Protein AF-A0A9D1NRE4-F1 (afdb_monomer_lite)

Secondary structure (DSSP, 8-state):
-HHHHHHHHHHHHHHHHHHHHHHHHHHH---HHHHHHHHHHHHHHHHHHHHHHHHHHHHHHHH-

Sequence (64 aa):
MRELINRYKLEAKRLEDYQRVLTDKIAKEKSPQLILRLEARRLVVETERYEIMRDIIDMEKLLG

Radius of gyration: 14.85 Å; chains: 1; bounding box: 34×14×41 Å

pLDDT: mean 97.24, std 3.35, range [76.12, 98.56]

Structure (mmCIF, N/CA/C/O backbone):
data_AF-A0A9D1NRE4-F1
#
_entry.id   AF-A0A9D1NRE4-F1
#
loop_
_atom_site.group_PDB
_atom_site.id
_atom_site.type_symbol
_atom_site.label_atom_id
_atom_site.label_alt_id
_atom_site.label_comp_id
_atom_site.label_asym_id
_atom_site.label_entity_id
_atom_site.label_seq_id
_atom_site.pdbx_PDB_ins_code
_atom_site.Cartn_x
_atom_site.Cartn_y
_atom_site.Cartn_z
_atom_site.occupancy
_atom_site.B_iso_or_equiv
_atom_site.auth_seq_id
_atom_site.auth_comp_id
_atom_site.auth_asym_id
_atom_site.auth_atom_id
_atom_site.pdbx_PDB_model_num
ATOM 1 N N . MET A 1 1 ? 11.897 6.836 -20.198 1.00 85.88 1 MET A N 1
ATOM 2 C CA . MET A 1 1 ? 11.603 5.550 -19.521 1.00 85.88 1 MET A CA 1
ATOM 3 C C . MET A 1 1 ? 12.216 5.469 -18.120 1.00 85.88 1 MET A C 1
ATOM 5 O O . MET A 1 1 ? 11.453 5.323 -17.178 1.00 85.88 1 MET A O 1
ATOM 9 N N . ARG A 1 2 ? 13.530 5.690 -17.926 1.00 93.75 2 ARG A N 1
ATOM 10 C CA . ARG A 1 2 ? 14.143 5.756 -16.573 1.00 93.75 2 ARG A CA 1
ATOM 11 C C . ARG A 1 2 ? 13.481 6.774 -15.625 1.00 93.75 2 ARG A C 1
ATOM 13 O O . ARG A 1 2 ? 13.215 6.457 -14.473 1.00 93.75 2 ARG A O 1
ATOM 20 N N . GLU A 1 3 ? 13.144 7.968 -16.115 1.00 95.88 3 GLU A N 1
ATOM 21 C CA . GLU A 1 3 ? 12.415 8.970 -15.317 1.00 95.88 3 GLU A CA 1
ATOM 22 C C . GLU A 1 3 ? 11.011 8.511 -14.897 1.00 95.88 3 GLU A C 1
ATOM 24 O O . GLU A 1 3 ? 10.574 8.811 -13.789 1.00 95.88 3 GLU A O 1
ATOM 29 N N . LEU A 1 4 ? 10.314 7.766 -15.760 1.00 95.75 4 LEU A N 1
ATOM 30 C CA . LEU A 1 4 ? 8.984 7.229 -15.467 1.00 95.75 4 LEU A CA 1
ATOM 31 C C . LEU A 1 4 ? 9.062 6.175 -14.357 1.00 95.75 4 LEU A C 1
ATOM 33 O O . LEU A 1 4 ? 8.309 6.258 -13.391 1.00 95.75 4 LEU A O 1
ATOM 37 N N . ILE A 1 5 ? 10.043 5.271 -14.440 1.00 97.06 5 ILE A N 1
ATOM 38 C CA . ILE A 1 5 ? 10.342 4.296 -13.382 1.00 97.06 5 ILE A CA 1
ATOM 39 C C . ILE A 1 5 ? 10.620 5.008 -12.055 1.00 97.06 5 ILE A C 1
ATOM 41 O O . ILE A 1 5 ? 10.074 4.620 -11.028 1.00 97.06 5 ILE A O 1
ATOM 45 N N . ASN A 1 6 ? 11.415 6.082 -12.059 1.00 97.69 6 ASN A N 1
ATOM 46 C CA . ASN A 1 6 ? 11.695 6.841 -10.838 1.00 97.69 6 ASN A CA 1
ATOM 47 C C . ASN A 1 6 ? 10.429 7.469 -10.237 1.00 97.69 6 ASN A C 1
ATOM 49 O O . ASN A 1 6 ? 10.251 7.428 -9.021 1.00 97.69 6 ASN A O 1
ATOM 53 N N . ARG A 1 7 ? 9.520 8.002 -11.065 1.00 98.06 7 ARG A N 1
ATOM 54 C CA . ARG A 1 7 ? 8.222 8.511 -10.585 1.00 98.06 7 ARG A CA 1
ATOM 55 C C . ARG A 1 7 ? 7.377 7.400 -9.965 1.00 98.06 7 ARG A C 1
ATOM 57 O O . ARG A 1 7 ? 6.816 7.603 -8.896 1.00 98.06 7 ARG A O 1
ATOM 64 N N . TYR A 1 8 ? 7.339 6.225 -10.588 1.00 98.12 8 TYR A N 1
ATOM 65 C CA . TYR A 1 8 ? 6.588 5.079 -10.073 1.00 98.12 8 TYR A CA 1
ATOM 66 C C . TYR A 1 8 ? 7.197 4.557 -8.765 1.00 98.12 8 TYR A C 1
ATOM 68 O O . TYR A 1 8 ? 6.464 4.252 -7.831 1.00 98.12 8 TYR A O 1
ATOM 76 N N . LYS A 1 9 ? 8.531 4.534 -8.639 1.00 98.19 9 LYS A N 1
ATOM 77 C CA . LYS A 1 9 ? 9.221 4.187 -7.383 1.00 98.19 9 LYS A CA 1
ATOM 78 C C . LYS A 1 9 ? 8.860 5.152 -6.253 1.00 98.19 9 LYS A C 1
ATOM 80 O O . LYS A 1 9 ? 8.606 4.711 -5.134 1.00 98.19 9 LYS A O 1
ATOM 85 N N . LEU A 1 10 ? 8.801 6.454 -6.541 1.00 98.44 10 LEU A N 1
ATOM 86 C CA . LEU A 1 10 ? 8.360 7.459 -5.569 1.00 98.44 10 LEU A CA 1
ATOM 87 C C . LEU A 1 10 ? 6.897 7.254 -5.162 1.00 98.44 10 LEU A C 1
ATOM 89 O O . LEU A 1 10 ? 6.580 7.366 -3.980 1.00 98.44 10 LEU A O 1
ATOM 93 N N . GLU A 1 11 ? 6.019 6.924 -6.107 1.00 98.38 11 GLU A N 1
ATOM 94 C CA . GLU A 1 11 ? 4.611 6.669 -5.803 1.00 98.38 11 GLU A CA 1
ATOM 95 C C . GLU A 1 11 ? 4.425 5.387 -4.982 1.00 98.38 11 GLU A C 1
ATOM 97 O O . GLU A 1 11 ? 3.763 5.410 -3.947 1.00 98.38 11 GLU A O 1
ATOM 102 N N . ALA A 1 12 ? 5.111 4.297 -5.340 1.00 98.50 12 ALA A N 1
ATOM 103 C CA . ALA A 1 12 ? 5.119 3.069 -4.548 1.00 98.50 12 ALA A CA 1
ATOM 104 C C . ALA A 1 12 ? 5.598 3.322 -3.108 1.00 98.50 12 ALA A C 1
ATOM 106 O O . ALA A 1 12 ? 5.024 2.790 -2.154 1.00 98.50 12 ALA A O 1
ATOM 107 N N . LYS A 1 13 ? 6.610 4.183 -2.941 1.00 98.56 13 LYS A N 1
ATOM 108 C CA . LYS A 1 13 ? 7.112 4.599 -1.628 1.00 98.56 13 LYS A CA 1
ATOM 109 C C . LYS A 1 13 ? 6.074 5.403 -0.836 1.00 98.56 13 LYS A C 1
ATOM 111 O O . LYS A 1 13 ? 5.888 5.144 0.350 1.00 98.56 13 LYS A O 1
ATOM 116 N N . ARG A 1 14 ? 5.354 6.328 -1.479 1.00 98.50 14 ARG A N 1
ATOM 117 C CA . ARG A 1 14 ? 4.257 7.081 -0.842 1.00 98.50 14 ARG A CA 1
ATOM 118 C C . ARG A 1 14 ? 3.122 6.170 -0.385 1.00 98.50 14 ARG A C 1
ATOM 120 O O . ARG A 1 14 ? 2.631 6.335 0.730 1.00 98.50 14 ARG A O 1
ATOM 127 N N . LEU A 1 15 ? 2.731 5.201 -1.212 1.00 98.44 15 LEU A N 1
ATOM 128 C CA . LEU A 1 15 ? 1.706 4.218 -0.855 1.00 98.44 15 LEU A CA 1
ATOM 129 C C . LEU A 1 15 ? 2.155 3.343 0.318 1.00 98.44 15 LEU A C 1
ATOM 131 O O . LEU A 1 15 ? 1.364 3.077 1.220 1.00 98.44 15 LEU A O 1
ATOM 135 N N . GLU A 1 16 ? 3.428 2.943 0.360 1.00 98.31 16 GLU A N 1
ATOM 136 C CA . GLU A 1 16 ? 4.002 2.238 1.509 1.00 98.31 16 GLU A CA 1
ATOM 137 C C . GLU A 1 16 ? 3.897 3.066 2.799 1.00 98.31 16 GLU A C 1
ATOM 139 O O . GLU A 1 16 ? 3.418 2.564 3.817 1.00 98.31 16 GLU A O 1
ATOM 144 N N . ASP A 1 17 ? 4.296 4.337 2.762 1.00 98.44 17 ASP A N 1
ATOM 145 C CA . ASP A 1 17 ? 4.230 5.210 3.936 1.00 98.44 17 ASP A CA 1
ATOM 146 C C . ASP A 1 17 ? 2.773 5.445 4.375 1.00 98.44 17 ASP A C 1
ATOM 148 O O . ASP A 1 17 ? 2.462 5.409 5.569 1.00 98.44 17 ASP A O 1
ATOM 152 N N . TYR A 1 18 ? 1.845 5.586 3.426 1.00 98.31 18 TYR A N 1
ATOM 153 C CA . TYR A 1 18 ? 0.419 5.687 3.728 1.00 98.31 18 TYR A CA 1
ATOM 154 C C . TYR A 1 18 ? -0.148 4.392 4.335 1.00 98.31 18 TYR A C 1
ATOM 156 O O . TYR A 1 18 ? -0.930 4.450 5.287 1.00 98.31 18 TYR A O 1
ATOM 164 N N . GLN A 1 19 ? 0.291 3.219 3.865 1.00 98.25 19 GLN A N 1
ATOM 165 C CA . GLN A 1 19 ? -0.083 1.927 4.449 1.00 98.25 19 GLN A CA 1
ATOM 166 C C . GLN A 1 19 ? 0.387 1.810 5.910 1.00 98.25 19 GLN A C 1
ATOM 168 O O . GLN A 1 19 ? -0.358 1.294 6.750 1.00 98.25 19 GLN A O 1
ATOM 173 N N . ARG A 1 20 ? 1.577 2.331 6.250 1.00 98.12 20 ARG A N 1
ATOM 174 C CA . ARG A 1 20 ? 2.059 2.398 7.645 1.00 98.12 20 ARG A CA 1
ATOM 175 C C . ARG A 1 20 ? 1.168 3.294 8.500 1.00 98.12 20 ARG A C 1
ATOM 177 O O . ARG A 1 20 ? 0.721 2.863 9.556 1.00 98.12 20 ARG A O 1
ATOM 184 N N . VAL A 1 21 ? 0.811 4.482 8.004 1.00 98.31 21 VAL A N 1
ATOM 185 C CA . VAL A 1 21 ? -0.122 5.388 8.699 1.00 98.31 21 VAL A CA 1
ATOM 186 C C . VAL A 1 21 ? -1.472 4.713 8.958 1.00 98.31 21 VAL A C 1
ATOM 188 O O . VAL A 1 21 ? -2.040 4.865 10.038 1.00 98.31 21 VAL A O 1
ATOM 191 N N . LEU A 1 22 ? -2.003 3.965 7.987 1.00 98.31 22 LEU A N 1
ATOM 192 C CA . LEU A 1 22 ? -3.245 3.210 8.167 1.00 98.31 22 LEU A CA 1
ATOM 193 C C . LEU A 1 22 ? -3.089 2.103 9.214 1.00 98.31 22 LEU A C 1
ATOM 195 O O . LEU A 1 22 ? -3.965 1.952 10.060 1.00 98.31 22 LEU A O 1
ATOM 199 N N . THR A 1 23 ? -1.970 1.380 9.196 1.00 98.19 23 THR A N 1
ATOM 200 C CA . THR A 1 23 ? -1.661 0.328 10.177 1.00 98.19 23 THR A CA 1
ATOM 201 C C . THR A 1 23 ? -1.607 0.893 11.598 1.00 98.19 23 THR A C 1
ATOM 203 O O . THR A 1 23 ? -2.267 0.370 12.494 1.00 98.19 23 THR A O 1
ATOM 206 N N . ASP A 1 24 ? -0.922 2.022 11.791 1.00 98.38 24 ASP A N 1
ATOM 207 C CA . ASP A 1 24 ? -0.837 2.697 13.089 1.00 98.38 24 ASP A CA 1
ATOM 208 C C . ASP A 1 24 ? -2.197 3.211 13.574 1.00 98.38 24 ASP A C 1
ATOM 210 O O . ASP A 1 24 ? -2.474 3.207 14.775 1.00 98.38 24 ASP A O 1
ATOM 214 N N . LYS A 1 25 ? -3.055 3.671 12.651 1.00 98.19 25 LYS A N 1
ATOM 215 C CA . LYS A 1 25 ? -4.427 4.089 12.971 1.00 98.19 25 LYS A CA 1
ATOM 216 C C . LYS A 1 25 ? -5.286 2.903 13.398 1.00 98.19 25 LYS A C 1
ATOM 218 O O . LYS A 1 25 ? -5.971 3.013 14.407 1.00 98.19 25 LYS A O 1
ATOM 223 N N . ILE A 1 26 ? -5.216 1.782 12.677 1.00 98.38 26 ILE A N 1
ATOM 224 C CA . ILE A 1 26 ? -5.944 0.549 13.014 1.00 98.38 26 ILE A CA 1
ATOM 225 C C . ILE A 1 26 ? -5.561 0.074 14.416 1.00 98.38 26 ILE A C 1
ATOM 227 O O . ILE A 1 26 ? -6.441 -0.181 15.230 1.00 98.38 26 ILE A O 1
ATOM 231 N N . ALA A 1 27 ? -4.263 0.041 14.731 1.00 98.06 27 ALA A N 1
ATOM 232 C CA . ALA A 1 27 ? -3.766 -0.418 16.028 1.00 98.06 27 ALA A CA 1
ATOM 233 C C . ALA A 1 27 ? -4.257 0.423 17.225 1.00 98.06 27 ALA A C 1
ATOM 235 O O . ALA A 1 27 ? -4.253 -0.055 18.358 1.00 98.06 27 ALA A O 1
ATOM 236 N N . LYS A 1 28 ? -4.657 1.680 16.992 1.00 98.00 28 LYS A N 1
ATOM 237 C CA . LYS A 1 28 ? -5.133 2.617 18.027 1.00 98.00 28 LYS A CA 1
ATOM 238 C C . LYS A 1 28 ? -6.657 2.764 18.054 1.00 98.00 28 LYS A C 1
ATOM 240 O O . LYS A 1 28 ? -7.186 3.362 18.992 1.00 98.00 28 LYS A O 1
ATOM 245 N N . GLU A 1 29 ? -7.351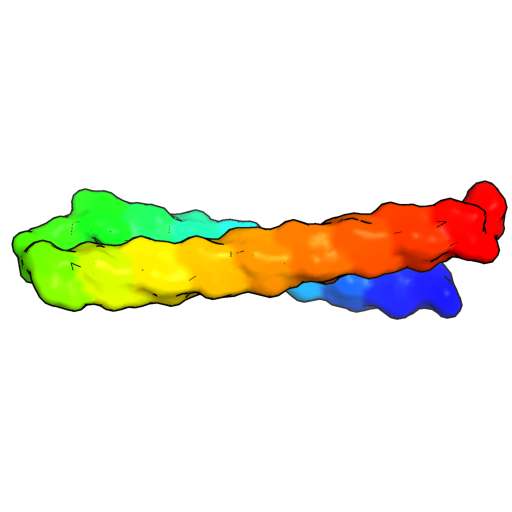 2.265 17.037 1.00 98.12 29 GLU A N 1
ATOM 246 C CA . GLU A 1 29 ? -8.800 2.382 16.902 1.00 98.12 29 GLU A CA 1
ATOM 247 C C . GLU A 1 29 ? -9.520 1.342 17.770 1.00 98.12 29 GLU A C 1
ATOM 249 O O . GLU A 1 29 ? -9.045 0.226 17.966 1.00 98.12 29 GLU A O 1
ATOM 254 N N . LYS A 1 30 ? -10.682 1.717 18.310 1.00 97.50 30 LYS A N 1
ATOM 255 C CA . LYS A 1 30 ? -11.508 0.858 19.169 1.00 97.50 30 LYS A CA 1
ATOM 256 C C . LYS A 1 30 ? -12.861 0.531 18.550 1.00 97.50 30 LYS A C 1
ATOM 258 O O . LYS A 1 30 ? -13.478 -0.451 18.947 1.00 97.50 30 LYS A O 1
ATOM 263 N N . SER A 1 31 ? -13.343 1.336 17.603 1.00 98.38 31 SER A N 1
ATOM 264 C CA . SER A 1 31 ? -14.589 1.064 16.890 1.00 98.38 31 SER A CA 1
ATOM 265 C C . SER A 1 31 ? -14.381 -0.047 15.853 1.00 98.38 31 SER A C 1
ATOM 267 O O . SER A 1 31 ? -13.654 0.165 14.877 1.00 98.38 31 SER A O 1
ATOM 269 N N . PRO A 1 32 ? -15.076 -1.196 15.973 1.00 97.69 32 PRO A N 1
ATOM 270 C CA . PRO A 1 32 ? -14.957 -2.284 15.002 1.00 97.69 32 PRO A CA 1
ATOM 271 C C . PRO 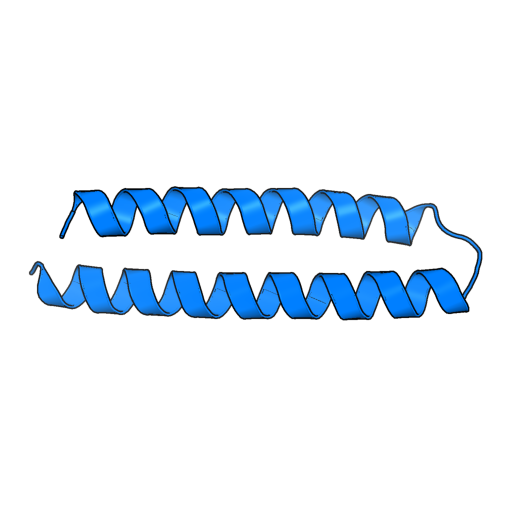A 1 32 ? -15.323 -1.851 13.575 1.00 97.69 32 PRO A C 1
ATOM 273 O O . PRO A 1 32 ? -14.682 -2.258 12.611 1.00 97.69 32 PRO A O 1
ATOM 276 N N . GLN A 1 33 ? -16.316 -0.967 13.422 1.00 98.06 33 GLN A N 1
ATOM 277 C CA . GLN A 1 33 ? -16.732 -0.461 12.109 1.00 98.06 33 GLN A CA 1
ATOM 278 C C . GLN A 1 33 ? -15.697 0.484 11.484 1.00 98.06 33 GLN A C 1
ATOM 280 O O . GLN A 1 33 ? -15.638 0.607 10.259 1.00 98.06 33 GLN A O 1
ATOM 285 N N . LEU A 1 34 ? -14.913 1.199 12.297 1.00 98.06 34 LEU A N 1
ATOM 286 C CA . LEU A 1 34 ? -13.811 2.019 11.793 1.00 98.06 34 LEU A CA 1
ATOM 287 C C . LEU A 1 34 ? -12.600 1.156 11.440 1.00 98.06 34 LEU A C 1
ATOM 289 O O . LEU A 1 34 ? -12.033 1.364 10.371 1.00 98.06 34 LEU A O 1
ATOM 293 N N . ILE A 1 35 ? -12.275 0.147 12.255 1.00 98.50 35 ILE A N 1
ATOM 294 C CA . ILE A 1 35 ? -11.214 -0.828 11.959 1.00 98.50 35 ILE A CA 1
ATOM 295 C C . ILE A 1 35 ? -11.458 -1.485 10.599 1.00 98.50 35 ILE A C 1
ATOM 297 O O . ILE A 1 35 ? -10.600 -1.390 9.727 1.00 98.50 35 ILE A O 1
ATOM 301 N N . LEU A 1 36 ? -12.653 -2.039 10.368 1.00 98.44 36 LEU A N 1
ATOM 302 C CA . LEU A 1 36 ? -12.991 -2.698 9.099 1.00 98.44 36 LEU A CA 1
ATOM 303 C C . LEU A 1 36 ? -12.827 -1.768 7.887 1.00 98.44 36 LEU A C 1
AT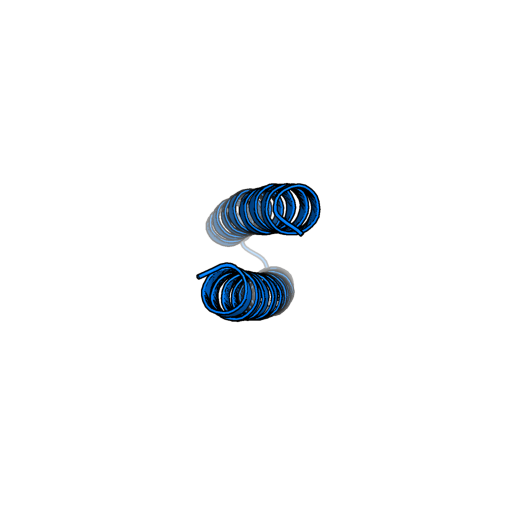OM 305 O O . LEU A 1 36 ? -12.309 -2.172 6.846 1.00 98.44 36 LEU A O 1
ATOM 309 N N . ARG A 1 37 ? -13.231 -0.498 8.013 1.00 98.38 37 ARG A N 1
ATOM 310 C CA . ARG A 1 37 ? -13.072 0.493 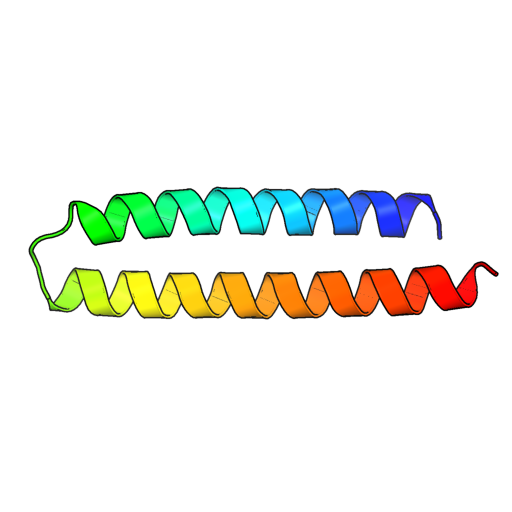6.936 1.00 98.38 37 ARG A CA 1
ATOM 311 C C . ARG A 1 37 ? -11.608 0.847 6.686 1.00 98.38 37 ARG A C 1
ATOM 313 O O . ARG A 1 37 ? -11.203 0.987 5.533 1.00 98.38 37 ARG A O 1
ATOM 320 N N . LEU A 1 38 ? -10.820 0.999 7.748 1.00 98.50 38 LEU A N 1
ATOM 321 C CA . LEU A 1 38 ? -9.391 1.283 7.645 1.00 98.50 38 LEU A CA 1
ATOM 322 C C . LEU A 1 38 ? -8.627 0.094 7.053 1.00 98.50 38 LEU A C 1
ATOM 324 O O . LEU A 1 38 ? -7.752 0.306 6.217 1.00 98.50 38 LEU A O 1
ATOM 328 N N . GLU A 1 39 ? -8.979 -1.137 7.422 1.00 98.44 39 GLU A N 1
ATOM 329 C CA . GLU A 1 39 ? -8.404 -2.354 6.845 1.00 98.44 39 GLU A CA 1
ATOM 330 C C . GLU A 1 39 ? -8.731 -2.493 5.361 1.00 98.44 39 GLU A C 1
ATOM 332 O O . GLU A 1 39 ? -7.822 -2.721 4.563 1.00 98.44 39 GLU A O 1
ATOM 337 N N . ALA A 1 40 ? -9.989 -2.264 4.969 1.00 98.44 40 ALA A N 1
ATOM 338 C CA . ALA A 1 40 ? -10.378 -2.248 3.562 1.00 98.44 40 ALA A CA 1
ATOM 339 C C . ALA A 1 40 ? -9.575 -1.201 2.775 1.00 98.44 40 ALA A C 1
ATOM 341 O O . ALA A 1 40 ? -9.055 -1.488 1.698 1.00 98.44 40 ALA A O 1
ATOM 342 N N . ARG A 1 41 ? -9.389 0.003 3.336 1.00 98.38 41 ARG A N 1
ATOM 343 C CA . ARG A 1 41 ? -8.561 1.037 2.704 1.00 98.38 41 ARG A CA 1
ATOM 344 C C . ARG A 1 41 ? -7.089 0.628 2.624 1.00 98.38 41 ARG A C 1
ATOM 346 O O . ARG A 1 41 ? -6.456 0.885 1.605 1.00 98.38 41 ARG A O 1
ATOM 353 N N . ARG A 1 42 ? -6.551 -0.007 3.668 1.00 98.44 42 ARG A N 1
ATOM 354 C CA . ARG A 1 42 ? -5.167 -0.500 3.707 1.00 98.44 42 ARG A CA 1
ATOM 355 C C . ARG A 1 42 ? -4.919 -1.541 2.616 1.00 98.44 42 ARG A C 1
ATOM 357 O O . ARG A 1 42 ? -3.885 -1.470 1.962 1.00 98.44 42 ARG A O 1
ATOM 364 N N . LEU A 1 43 ? -5.875 -2.443 2.390 1.00 98.31 43 LEU A N 1
ATOM 365 C CA . LEU A 1 43 ? -5.801 -3.465 1.345 1.00 98.31 43 LEU A CA 1
ATOM 366 C C . LEU A 1 43 ? -5.831 -2.858 -0.066 1.00 98.31 43 LEU A C 1
ATOM 368 O O . LEU A 1 43 ? -5.078 -3.287 -0.938 1.00 98.31 43 LEU A O 1
ATOM 372 N N . VAL A 1 44 ? -6.659 -1.833 -0.289 1.00 98.38 44 VAL A N 1
ATOM 373 C CA . VAL A 1 44 ? -6.691 -1.099 -1.567 1.00 98.38 44 VAL A CA 1
ATOM 374 C C . VAL A 1 44 ? -5.325 -0.473 -1.858 1.00 98.38 44 VAL A C 1
ATOM 376 O O . VAL A 1 44 ? -4.774 -0.685 -2.930 1.00 98.38 44 VAL A O 1
ATOM 379 N N . VAL A 1 45 ? -4.736 0.216 -0.876 1.00 98.31 45 VAL A N 1
ATOM 380 C CA . VAL A 1 45 ? -3.404 0.843 -1.002 1.00 98.31 45 VAL A CA 1
ATOM 381 C C . VAL A 1 45 ? -2.308 -0.193 -1.262 1.00 98.31 45 VAL A C 1
ATOM 383 O O . VAL A 1 45 ? -1.397 0.043 -2.052 1.00 98.31 45 VAL A O 1
ATOM 386 N N . GLU A 1 46 ? -2.383 -1.349 -0.603 1.00 98.00 46 GLU A N 1
ATOM 387 C CA . GLU A 1 46 ? -1.459 -2.462 -0.832 1.00 98.00 46 GLU A CA 1
ATOM 388 C C . GLU A 1 46 ? -1.562 -3.007 -2.259 1.00 98.00 46 GLU A C 1
ATOM 390 O O . GLU A 1 46 ? -0.538 -3.240 -2.903 1.00 98.00 46 GLU A O 1
ATOM 395 N N . THR A 1 47 ? -2.789 -3.147 -2.762 1.00 98.44 47 THR A N 1
ATOM 396 C CA . THR A 1 47 ? -3.060 -3.611 -4.126 1.00 98.44 47 THR A CA 1
ATOM 397 C C . THR A 1 47 ? -2.526 -2.612 -5.152 1.00 98.44 47 THR A C 1
ATOM 399 O O . THR A 1 47 ? -1.756 -3.001 -6.026 1.00 98.44 47 THR A O 1
ATOM 402 N N . GLU A 1 48 ? -2.830 -1.320 -4.998 1.00 98.44 48 GLU A N 1
ATOM 403 C CA . GLU A 1 48 ? -2.302 -0.250 -5.860 1.00 98.44 48 GLU A CA 1
ATOM 404 C C . GLU A 1 48 ? -0.763 -0.247 -5.872 1.00 98.44 48 GLU A C 1
ATOM 406 O O . GLU A 1 48 ? -0.139 -0.163 -6.932 1.00 98.44 48 GLU A O 1
ATOM 411 N N . ARG A 1 49 ? -0.119 -0.410 -4.705 1.00 98.44 49 ARG A N 1
ATOM 412 C CA . ARG A 1 49 ? 1.348 -0.480 -4.630 1.00 98.44 49 ARG A CA 1
ATOM 413 C C . ARG A 1 49 ? 1.891 -1.689 -5.387 1.00 98.44 49 ARG A C 1
ATOM 415 O O . ARG A 1 49 ? 2.902 -1.560 -6.074 1.00 98.44 49 ARG A O 1
ATOM 422 N N . TYR A 1 50 ? 1.253 -2.850 -5.247 1.00 98.38 50 TYR A N 1
ATOM 423 C CA . TYR A 1 50 ? 1.663 -4.065 -5.947 1.00 98.38 50 TYR A CA 1
ATOM 424 C C . TYR A 1 50 ? 1.602 -3.891 -7.469 1.00 98.38 50 TYR A C 1
ATOM 426 O O . TYR A 1 50 ? 2.547 -4.268 -8.163 1.00 98.38 50 TYR A O 1
ATOM 434 N N . GLU A 1 51 ? 0.543 -3.267 -7.986 1.00 98.44 51 GLU A N 1
ATOM 435 C CA . GLU A 1 51 ? 0.410 -2.998 -9.420 1.00 98.44 51 GLU A CA 1
ATOM 436 C C . GLU A 1 51 ? 1.507 -2.061 -9.931 1.00 98.44 51 GLU A C 1
ATOM 438 O O . GLU A 1 51 ? 2.176 -2.388 -10.909 1.00 98.44 51 GLU A O 1
ATOM 443 N N . ILE A 1 52 ? 1.792 -0.971 -9.213 1.00 98.19 52 ILE A N 1
ATOM 444 C CA . ILE A 1 52 ? 2.892 -0.059 -9.563 1.00 98.19 52 ILE A CA 1
ATOM 445 C C . ILE A 1 52 ? 4.242 -0.787 -9.549 1.00 98.19 52 ILE A C 1
ATOM 447 O O . ILE A 1 52 ? 5.082 -0.564 -10.421 1.00 98.19 52 ILE A O 1
ATOM 451 N N . MET A 1 53 ? 4.478 -1.661 -8.566 1.00 98.25 53 MET A N 1
ATOM 452 C CA . MET A 1 53 ? 5.712 -2.449 -8.492 1.00 98.25 53 MET A CA 1
ATOM 453 C C . MET A 1 53 ? 5.852 -3.414 -9.670 1.00 98.25 53 MET A C 1
ATOM 455 O O . MET A 1 53 ? 6.949 -3.546 -10.213 1.00 98.25 53 MET A O 1
ATOM 459 N N . ARG A 1 54 ? 4.760 -4.057 -10.093 1.00 98.44 54 ARG A N 1
ATOM 460 C CA . ARG A 1 54 ? 4.737 -4.892 -11.299 1.00 98.44 54 ARG A CA 1
ATOM 461 C C . ARG A 1 54 ? 5.069 -4.064 -12.542 1.00 98.44 54 ARG A C 1
ATOM 463 O O . ARG A 1 54 ? 5.943 -4.463 -13.306 1.00 98.44 54 ARG A O 1
ATOM 470 N N . ASP A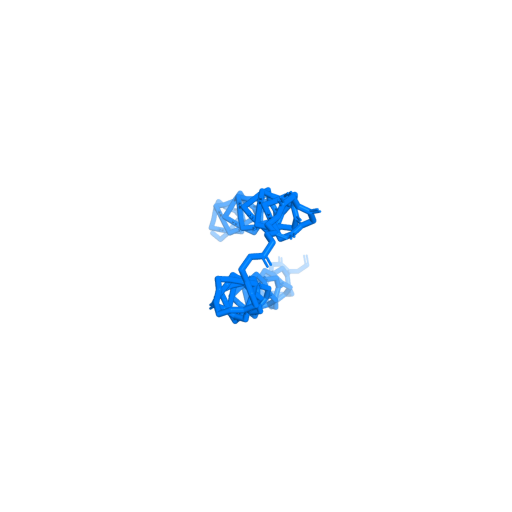 1 55 ? 4.456 -2.894 -12.693 1.00 97.81 55 ASP A N 1
ATOM 471 C CA . ASP A 1 55 ? 4.704 -2.009 -13.834 1.00 97.81 55 ASP A CA 1
ATOM 472 C C . ASP A 1 55 ? 6.165 -1.533 -13.876 1.00 97.81 55 ASP A C 1
ATOM 474 O O . ASP A 1 55 ? 6.770 -1.465 -14.945 1.00 97.81 55 ASP A O 1
ATOM 478 N N . ILE A 1 56 ? 6.774 -1.250 -12.716 1.00 97.88 56 ILE A N 1
ATOM 479 C CA . ILE A 1 56 ? 8.212 -0.952 -12.610 1.00 97.88 56 ILE A CA 1
ATOM 480 C C . ILE A 1 56 ? 9.048 -2.113 -13.143 1.00 97.88 56 ILE A C 1
ATOM 482 O O . ILE A 1 56 ? 9.928 -1.878 -13.966 1.00 97.88 56 ILE A O 1
ATOM 486 N N . ILE A 1 57 ? 8.774 -3.342 -12.698 1.00 97.75 57 ILE A N 1
ATOM 487 C CA . ILE A 1 57 ? 9.515 -4.535 -13.124 1.00 97.75 57 ILE A CA 1
ATOM 488 C C . ILE A 1 57 ? 9.405 -4.720 -14.640 1.00 97.75 57 ILE A C 1
ATOM 490 O O . ILE A 1 57 ? 10.406 -4.988 -15.306 1.00 97.75 57 ILE A O 1
ATOM 494 N N . ASP A 1 58 ? 8.210 -4.559 -15.204 1.00 97.56 58 ASP A N 1
ATOM 495 C CA . ASP A 1 58 ? 8.007 -4.712 -16.643 1.00 97.56 58 ASP A CA 1
ATOM 496 C C . ASP A 1 58 ? 8.695 -3.594 -17.440 1.00 97.56 58 ASP A C 1
ATOM 498 O O . ASP A 1 58 ? 9.332 -3.868 -18.457 1.00 97.56 58 ASP A O 1
ATOM 502 N N . MET A 1 59 ? 8.681 -2.353 -16.944 1.00 96.44 59 MET A N 1
ATOM 503 C CA . MET A 1 59 ? 9.447 -1.252 -17.537 1.00 96.44 59 MET A CA 1
ATOM 504 C C . MET A 1 59 ? 10.966 -1.458 -17.440 1.00 96.44 59 MET A C 1
ATOM 506 O O . MET A 1 59 ? 11.687 -1.087 -18.365 1.00 96.44 59 MET A O 1
ATOM 510 N N . GLU A 1 60 ? 11.467 -2.028 -16.342 1.00 96.12 60 GLU A N 1
ATOM 511 C CA . GLU A 1 60 ? 12.889 -2.344 -16.172 1.00 96.12 60 GLU A CA 1
ATOM 512 C C . GLU A 1 60 ? 13.338 -3.435 -17.154 1.00 96.12 60 GLU A C 1
ATOM 514 O O . GLU A 1 60 ? 14.381 -3.272 -17.782 1.00 96.12 60 GLU A O 1
ATOM 519 N N . LYS A 1 61 ? 12.524 -4.474 -17.399 1.00 95.94 61 LYS A N 1
ATOM 520 C CA . LYS A 1 61 ? 12.812 -5.491 -18.434 1.00 95.94 61 LYS A CA 1
ATOM 521 C C . LYS A 1 61 ? 12.928 -4.894 -19.839 1.00 95.94 61 LYS A C 1
ATOM 523 O O . LYS A 1 61 ? 13.728 -5.369 -20.639 1.00 95.94 61 LYS A O 1
ATOM 528 N N . LEU A 1 62 ? 12.133 -3.868 -20.151 1.00 94.31 62 LEU A N 1
ATOM 529 C CA . LEU A 1 62 ? 12.172 -3.191 -21.453 1.00 94.31 62 LEU A CA 1
ATOM 530 C C . LEU A 1 62 ? 13.417 -2.310 -21.643 1.00 94.31 62 LEU A C 1
ATOM 532 O O . LEU A 1 62 ? 13.715 -1.923 -22.772 1.00 94.31 62 LEU A O 1
ATOM 536 N N . LEU A 1 63 ? 14.130 -1.967 -20.565 1.00 89.50 63 LEU A N 1
ATOM 537 C CA . LEU A 1 63 ? 15.341 -1.146 -20.630 1.00 89.50 63 LEU A CA 1
ATOM 538 C C . LEU A 1 63 ? 16.620 -1.933 -20.946 1.00 89.50 63 LEU A C 1
ATOM 540 O O . LEU A 1 63 ? 17.594 -1.292 -21.354 1.00 89.50 63 LEU A O 1
ATOM 544 N N . GLY A 1 64 ? 16.601 -3.264 -20.807 1.00 76.12 64 GLY A N 1
ATOM 545 C CA . GLY A 1 64 ? 17.778 -4.128 -20.944 1.00 76.12 64 GLY A CA 1
ATOM 546 C C . GLY A 1 64 ? 18.512 -4.343 -19.630 1.00 76.12 64 GLY A C 1
ATOM 547 O O . GLY A 1 64 ? 18.915 -3.33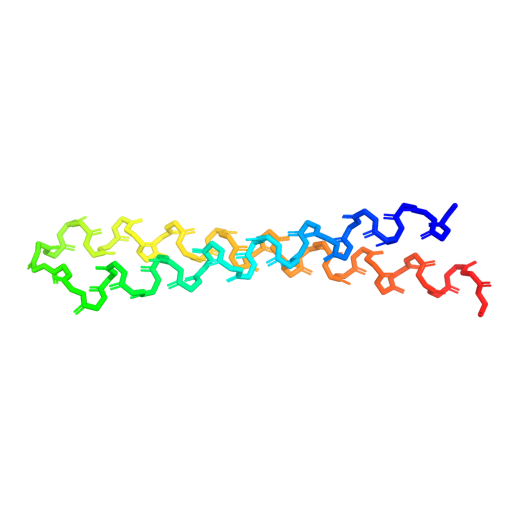5 -19.002 1.00 76.12 64 GLY A O 1
#

Organism: NCBI:txid2840798

Foldseek 3Di:
DVVVLVVLVVLLVVLVVVLVVLVVVLVPDDDPVVNVVSVVVSVVSVVVSVVSVVVSVVVVVVVD